Protein AF-A0A150H7R6-F1 (afdb_monomer)

Structure (mmCIF, N/CA/C/O backbone):
data_AF-A0A150H7R6-F1
#
_entry.id   AF-A0A150H7R6-F1
#
loop_
_atom_site.group_PDB
_atom_site.id
_atom_site.type_symbol
_atom_site.label_atom_id
_atom_site.label_alt_id
_atom_site.label_comp_id
_atom_site.label_asym_id
_atom_site.label_entity_id
_atom_site.label_seq_id
_atom_site.pdbx_PDB_ins_code
_atom_site.Cartn_x
_atom_site.Cartn_y
_atom_site.Cartn_z
_atom_site.occupancy
_atom_site.B_iso_or_equiv
_atom_site.auth_seq_id
_atom_site.auth_comp_id
_atom_site.auth_asym_id
_atom_site.auth_atom_id
_atom_site.pdbx_PDB_model_num
ATOM 1 N N . MET A 1 1 ? -30.590 -9.336 -76.657 1.00 39.34 1 MET A N 1
ATOM 2 C CA . MET A 1 1 ? -29.448 -8.820 -77.437 1.00 39.34 1 MET A CA 1
ATOM 3 C C . MET A 1 1 ? -28.760 -7.749 -76.594 1.00 39.34 1 MET A C 1
ATOM 5 O O . MET A 1 1 ? -29.436 -6.807 -76.227 1.00 39.34 1 MET A O 1
ATOM 9 N N . PHE A 1 2 ? -27.489 -7.994 -76.246 1.00 34.28 2 PHE A N 1
ATOM 10 C CA . PHE A 1 2 ? -26.435 -7.111 -75.699 1.00 34.28 2 PHE A CA 1
ATOM 11 C C . PHE A 1 2 ? -26.647 -6.223 -74.441 1.00 34.28 2 PHE A C 1
ATOM 13 O O . PHE A 1 2 ? -27.587 -5.448 -74.331 1.00 34.28 2 PHE A O 1
ATOM 20 N N . SER A 1 3 ? -25.663 -6.366 -73.533 1.00 39.09 3 SER A N 1
ATOM 21 C CA . SER A 1 3 ? -25.239 -5.571 -72.355 1.00 39.09 3 SER A CA 1
ATOM 22 C C . SER A 1 3 ? -25.139 -4.046 -72.612 1.00 39.09 3 SER A C 1
ATOM 24 O O . SER A 1 3 ? -25.237 -3.625 -73.755 1.00 39.09 3 SER A O 1
ATOM 26 N N . PHE A 1 4 ? -24.933 -3.113 -71.667 1.00 45.16 4 PHE A N 1
ATOM 27 C CA . PHE A 1 4 ? -24.029 -2.963 -70.501 1.00 45.16 4 PHE A CA 1
ATOM 28 C C . P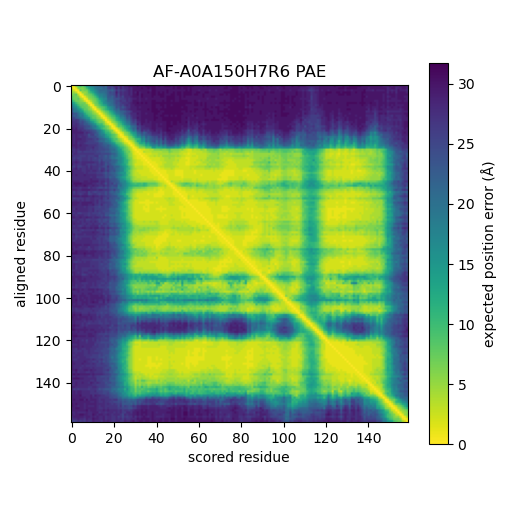HE A 1 4 ? -24.587 -1.790 -69.632 1.00 45.16 4 PHE A C 1
ATOM 30 O O . PHE A 1 4 ? -25.358 -0.994 -70.148 1.00 45.16 4 PHE A O 1
ATOM 37 N N . PHE A 1 5 ? -24.345 -1.561 -68.335 1.00 49.38 5 PHE A N 1
ATOM 38 C CA . PHE A 1 5 ? -23.101 -1.427 -67.567 1.00 49.38 5 PHE A CA 1
ATOM 39 C C . PHE A 1 5 ? -23.473 -1.492 -66.065 1.00 49.38 5 PHE A C 1
ATOM 41 O O . PHE A 1 5 ? -24.211 -0.636 -65.579 1.00 49.38 5 PHE A O 1
ATOM 48 N N . LYS A 1 6 ? -22.934 -2.447 -65.295 1.00 44.00 6 LYS A N 1
ATOM 49 C CA . LYS A 1 6 ? -22.842 -2.326 -63.828 1.00 44.00 6 LYS A CA 1
ATOM 50 C C . LYS A 1 6 ? -21.371 -2.174 -63.455 1.00 44.00 6 LYS A C 1
ATOM 52 O O . LYS A 1 6 ? -20.554 -3.055 -63.709 1.00 44.00 6 LYS A O 1
ATOM 57 N N . LYS A 1 7 ? -21.059 -1.007 -62.896 1.00 42.16 7 LYS A N 1
ATOM 58 C CA . LYS A 1 7 ? -19.771 -0.605 -62.330 1.00 42.16 7 LYS A CA 1
ATOM 59 C C . LYS A 1 7 ? -19.377 -1.596 -61.226 1.00 42.16 7 LYS A C 1
ATOM 61 O O . LYS A 1 7 ? -20.106 -1.741 -60.250 1.00 42.16 7 LYS A O 1
ATOM 66 N N . LYS A 1 8 ? -18.250 -2.293 -61.404 1.00 43.12 8 LYS A N 1
ATOM 67 C CA . LYS A 1 8 ? -17.637 -3.141 -60.375 1.00 43.12 8 LYS A CA 1
ATOM 68 C C . LYS A 1 8 ? -17.022 -2.240 -59.302 1.00 43.12 8 LYS A C 1
ATOM 70 O O . LYS A 1 8 ? -16.085 -1.507 -59.603 1.00 43.12 8 LYS A O 1
ATOM 75 N N . HIS A 1 9 ? -17.540 -2.292 -58.078 1.00 39.56 9 HIS A N 1
ATOM 76 C CA . HIS A 1 9 ? -16.735 -1.974 -56.903 1.00 39.56 9 HIS A CA 1
ATOM 77 C C . HIS A 1 9 ? -16.022 -3.263 -56.511 1.00 39.56 9 HIS A C 1
ATOM 79 O O . HIS A 1 9 ? -16.667 -4.265 -56.216 1.00 39.56 9 HIS A O 1
ATOM 85 N N . SER A 1 10 ? -14.697 -3.243 -56.612 1.00 38.84 10 SER A N 1
ATOM 86 C CA . SER A 1 10 ? -13.838 -4.285 -56.074 1.00 38.84 10 SER A CA 1
ATOM 87 C C . SER A 1 10 ? -14.024 -4.326 -54.562 1.00 38.84 10 SER A C 1
ATOM 89 O O . SER A 1 10 ? -13.702 -3.369 -53.863 1.00 38.84 10 SER A O 1
ATOM 91 N N . GLU A 1 11 ? -14.581 -5.429 -54.091 1.00 50.72 11 GLU A N 1
ATOM 92 C CA . GLU A 1 11 ? -14.531 -5.866 -52.706 1.00 50.72 11 GLU A CA 1
ATOM 93 C C . GLU A 1 11 ? -13.074 -6.266 -52.420 1.00 50.72 11 GLU A C 1
ATOM 95 O O . GLU A 1 11 ? -12.549 -7.146 -53.112 1.00 50.72 11 GLU A O 1
ATOM 100 N N . PRO A 1 12 ? -12.353 -5.617 -51.491 1.00 38.34 12 PRO A N 1
ATOM 101 C CA . PRO A 1 12 ? -11.154 -6.230 -50.964 1.00 38.34 12 PRO A CA 1
ATOM 102 C C . PRO A 1 12 ? -11.619 -7.385 -50.082 1.00 38.34 12 PRO A C 1
ATOM 104 O O . PRO A 1 12 ? -12.327 -7.180 -49.096 1.00 38.34 12 PRO A O 1
ATOM 107 N N . ALA A 1 13 ? -11.251 -8.599 -50.491 1.00 39.16 13 ALA A N 1
ATOM 108 C CA . ALA A 1 13 ? -11.390 -9.801 -49.693 1.00 39.16 13 ALA A CA 1
ATOM 109 C C . ALA A 1 13 ? -10.946 -9.493 -48.260 1.00 39.16 13 ALA A C 1
ATOM 111 O O . ALA A 1 13 ? -9.806 -9.075 -48.041 1.00 39.16 13 ALA A O 1
ATOM 112 N N . ALA A 1 14 ? -11.861 -9.662 -47.305 1.00 38.16 14 ALA A N 1
ATOM 113 C CA . ALA A 1 14 ? -11.515 -9.675 -45.900 1.00 38.16 14 ALA A CA 1
ATOM 114 C C . ALA A 1 14 ? -10.506 -10.810 -45.715 1.00 38.16 14 ALA A C 1
ATOM 116 O O . ALA A 1 14 ? -10.861 -11.990 -45.742 1.00 38.16 14 ALA A O 1
ATOM 117 N N . ALA A 1 15 ? -9.230 -10.441 -45.614 1.00 44.19 15 ALA A N 1
ATOM 118 C CA . ALA A 1 15 ? -8.216 -11.332 -45.096 1.00 44.19 15 ALA A CA 1
ATOM 119 C C . ALA A 1 15 ? -8.739 -11.854 -43.749 1.00 44.19 15 ALA A C 1
ATOM 121 O O . ALA A 1 15 ? -9.295 -11.055 -42.984 1.00 44.19 15 ALA A O 1
ATOM 122 N N . PRO A 1 16 ? -8.620 -13.161 -43.458 1.00 41.06 16 PRO A N 1
ATOM 123 C CA . PRO A 1 16 ? -8.896 -13.638 -42.115 1.00 41.06 16 PRO A CA 1
ATOM 124 C C . PRO A 1 16 ? -8.057 -12.777 -41.174 1.00 41.06 16 PRO A C 1
ATOM 126 O O . PRO A 1 16 ? -6.853 -12.628 -41.396 1.00 41.06 16 PRO A O 1
ATOM 129 N N . LEU A 1 17 ? -8.722 -12.135 -40.208 1.00 41.31 17 LEU A N 1
ATOM 130 C CA . LEU A 1 17 ? -8.078 -11.496 -39.069 1.00 41.31 17 LEU A CA 1
ATOM 131 C C . LEU A 1 17 ? -7.191 -12.575 -38.463 1.00 41.31 17 LEU A C 1
ATOM 133 O O . LEU A 1 17 ? -7.684 -13.473 -37.787 1.00 41.31 17 LEU A O 1
ATOM 137 N N . GLY A 1 18 ? -5.913 -12.548 -38.837 1.00 33.62 18 GLY A N 1
ATOM 138 C CA . GLY A 1 18 ? -4.911 -13.393 -38.234 1.00 33.62 18 GLY A CA 1
ATOM 139 C C . GLY A 1 18 ? -4.977 -13.101 -36.753 1.00 33.62 18 GLY A C 1
ATOM 140 O O . GLY A 1 18 ? -4.873 -11.934 -36.368 1.00 33.62 18 GLY A O 1
ATOM 141 N N . ASP A 1 19 ? -5.231 -14.153 -35.977 1.00 41.66 19 ASP A N 1
ATOM 142 C CA . ASP A 1 19 ? -4.827 -14.270 -34.586 1.00 41.66 19 ASP A CA 1
ATOM 143 C C . ASP A 1 19 ? -3.631 -13.352 -34.353 1.00 41.66 19 ASP A C 1
ATOM 145 O O . ASP A 1 19 ? -2.552 -13.600 -34.895 1.00 41.66 19 ASP A O 1
ATOM 149 N N . SER A 1 20 ? -3.849 -12.247 -33.634 1.00 38.34 20 SER A N 1
ATOM 150 C CA . SER A 1 20 ? -2.749 -11.457 -33.100 1.00 38.34 20 SER A CA 1
ATOM 151 C C . SER A 1 20 ? -1.911 -12.428 -32.274 1.00 38.34 20 SER A C 1
ATOM 153 O O . SER A 1 20 ? -2.399 -12.896 -31.244 1.00 38.34 20 SER A O 1
ATOM 155 N N . PRO A 1 21 ? -0.692 -12.779 -32.713 1.00 44.34 21 PRO A N 1
ATOM 156 C CA . PRO A 1 21 ? 0.161 -13.596 -31.888 1.00 44.34 21 PRO A CA 1
ATOM 157 C C . PRO A 1 21 ? 0.656 -12.705 -30.750 1.00 44.34 21 PRO A C 1
ATOM 159 O O . PRO A 1 21 ? 0.981 -11.535 -30.961 1.00 44.34 21 PRO A O 1
ATOM 162 N N . ASP A 1 22 ? 0.731 -13.280 -29.557 1.00 42.84 22 ASP A N 1
ATOM 163 C CA . ASP A 1 22 ? 1.534 -12.745 -28.464 1.00 42.84 22 ASP A CA 1
ATOM 164 C C . ASP A 1 22 ? 1.042 -11.440 -27.815 1.00 42.84 22 ASP A C 1
ATOM 166 O O . ASP A 1 22 ? 1.751 -10.440 -27.730 1.00 42.84 22 ASP A O 1
ATOM 170 N N . ALA A 1 23 ? -0.119 -11.500 -27.163 1.00 42.03 23 ALA A N 1
ATOM 171 C CA . ALA A 1 23 ? -0.120 -11.035 -25.777 1.00 42.03 23 ALA A CA 1
ATOM 172 C C . ALA A 1 23 ? 0.432 -12.194 -24.937 1.00 42.03 23 ALA A C 1
ATOM 174 O O . ALA A 1 23 ? -0.330 -12.970 -24.364 1.00 42.03 23 ALA A O 1
ATOM 175 N N . SER A 1 24 ? 1.759 -12.377 -24.941 1.00 33.47 24 SER A N 1
ATOM 176 C CA . SER A 1 24 ? 2.407 -13.185 -23.908 1.00 33.47 24 SER A CA 1
ATOM 177 C C . SER A 1 24 ? 1.864 -12.671 -22.570 1.00 33.47 24 SER A C 1
ATOM 179 O O . SER A 1 24 ? 2.005 -11.467 -22.325 1.00 33.47 24 SER A O 1
ATOM 181 N N . PRO A 1 25 ? 1.186 -13.496 -21.744 1.00 41.06 25 PRO A N 1
ATOM 182 C CA . PRO A 1 25 ? 0.752 -13.046 -20.432 1.00 41.06 25 PRO A CA 1
ATOM 183 C C . PRO A 1 25 ? 2.001 -12.520 -19.735 1.00 41.06 25 PRO A C 1
ATOM 185 O O . PRO A 1 25 ? 2.985 -13.251 -19.594 1.00 41.06 25 PRO A O 1
ATOM 188 N N . VAL A 1 26 ? 2.001 -11.226 -19.402 1.00 43.44 26 VAL A N 1
ATOM 189 C CA . VAL A 1 26 ? 3.066 -10.636 -18.590 1.00 43.44 26 VAL A CA 1
ATOM 190 C C . VAL A 1 26 ? 3.178 -11.558 -17.380 1.00 43.44 26 VAL A C 1
ATOM 192 O O . VAL A 1 26 ? 2.137 -11.826 -16.774 1.00 43.44 26 VAL A O 1
ATOM 195 N N . PRO A 1 27 ? 4.359 -12.133 -17.084 1.00 40.12 27 PRO A N 1
ATOM 196 C CA . PRO A 1 27 ? 4.475 -13.058 -15.974 1.00 40.12 27 PRO A CA 1
ATOM 197 C C . PRO A 1 27 ? 3.915 -12.343 -14.754 1.00 40.12 27 PRO A C 1
ATOM 199 O O . PRO A 1 27 ? 4.392 -11.259 -14.405 1.00 40.12 27 PRO A O 1
ATOM 202 N N . ALA A 1 28 ? 2.859 -12.916 -14.169 1.00 50.06 28 ALA A N 1
ATOM 203 C CA . ALA A 1 28 ? 2.417 -12.514 -12.852 1.00 50.06 28 ALA A CA 1
ATOM 204 C C . ALA A 1 28 ? 3.682 -12.553 -12.002 1.00 50.06 28 ALA A C 1
ATOM 206 O O . ALA A 1 28 ? 4.362 -13.580 -11.945 1.00 50.06 28 ALA A O 1
ATOM 207 N N . VAL A 1 29 ? 4.093 -11.402 -11.480 1.00 56.28 29 VAL A N 1
ATOM 208 C CA . VAL A 1 29 ? 5.219 -11.369 -10.560 1.00 56.28 29 VAL A CA 1
ATOM 209 C C . VAL A 1 29 ? 4.775 -12.258 -9.407 1.00 56.28 29 VAL A C 1
ATOM 211 O O . VAL A 1 29 ? 3.852 -11.882 -8.691 1.00 56.28 29 VAL A O 1
ATOM 214 N N . ASP A 1 30 ? 5.355 -13.457 -9.288 1.00 65.75 30 ASP A N 1
ATOM 215 C CA . ASP A 1 30 ? 5.066 -14.389 -8.198 1.00 65.75 30 ASP A CA 1
ATOM 216 C C . ASP A 1 30 ? 5.554 -13.739 -6.898 1.00 65.75 30 ASP A C 1
ATOM 218 O O . ASP A 1 30 ? 6.686 -13.928 -6.446 1.00 65.75 30 ASP A O 1
ATOM 222 N N . PHE A 1 31 ? 4.718 -12.875 -6.330 1.00 81.25 31 PHE A N 1
ATOM 223 C CA . PHE A 1 31 ? 4.989 -12.199 -5.081 1.00 81.25 31 PHE A CA 1
ATOM 224 C C . PHE A 1 31 ? 4.548 -13.106 -3.939 1.00 81.25 31 PHE A C 1
ATOM 226 O O . PHE A 1 31 ? 3.375 -13.451 -3.797 1.00 81.25 31 PHE A O 1
ATOM 233 N N . ASN A 1 32 ? 5.500 -13.503 -3.099 1.00 87.12 32 ASN A N 1
ATOM 234 C CA . ASN A 1 32 ? 5.206 -14.346 -1.952 1.00 87.12 32 ASN A CA 1
ATOM 235 C C . ASN A 1 32 ? 4.713 -13.503 -0.765 1.00 87.12 32 ASN A C 1
ATOM 237 O O . ASN A 1 32 ? 5.514 -13.054 0.054 1.00 87.12 32 ASN A O 1
ATOM 241 N N . PHE A 1 33 ? 3.395 -13.346 -0.627 1.00 86.88 33 PHE A N 1
ATOM 242 C CA . PHE A 1 33 ? 2.788 -12.652 0.519 1.00 86.88 33 PHE A CA 1
ATOM 243 C C . PHE A 1 33 ? 3.062 -13.329 1.871 1.00 86.88 33 PHE A C 1
ATOM 245 O O . PHE A 1 33 ? 3.026 -12.671 2.906 1.00 86.88 33 PHE A O 1
ATOM 252 N N . ALA A 1 34 ? 3.390 -14.624 1.884 1.00 88.44 34 ALA A N 1
ATOM 253 C CA . ALA A 1 34 ? 3.735 -15.328 3.117 1.00 88.44 34 ALA A CA 1
ATOM 254 C C . ALA A 1 34 ? 5.167 -15.033 3.603 1.00 88.44 34 ALA A C 1
ATOM 256 O O . ALA A 1 34 ? 5.560 -15.512 4.668 1.00 88.44 34 ALA A O 1
ATOM 257 N N . ALA A 1 35 ? 5.969 -14.281 2.840 1.00 90.31 35 ALA A N 1
ATOM 258 C CA . ALA A 1 35 ? 7.302 -13.882 3.269 1.00 90.31 35 ALA A CA 1
ATOM 259 C C . ALA A 1 35 ? 7.259 -12.819 4.384 1.00 90.31 35 ALA A C 1
ATOM 261 O O . ALA A 1 35 ? 6.317 -12.030 4.512 1.00 90.31 35 ALA A O 1
ATOM 262 N N . GLN A 1 36 ? 8.320 -12.808 5.192 1.00 93.00 36 GLN A N 1
ATOM 263 C CA . GLN A 1 36 ? 8.534 -11.802 6.225 1.00 93.00 36 GLN A CA 1
ATOM 264 C C . GLN A 1 36 ? 8.853 -10.447 5.581 1.00 93.00 36 GLN A C 1
ATOM 266 O O . GLN A 1 36 ? 9.626 -10.384 4.621 1.00 93.00 36 GLN A O 1
ATOM 271 N N . ALA A 1 37 ? 8.258 -9.379 6.112 1.00 91.75 37 ALA A N 1
ATOM 272 C CA . ALA A 1 37 ? 8.580 -8.023 5.692 1.00 91.75 37 ALA A CA 1
ATOM 273 C C . ALA A 1 37 ? 9.915 -7.582 6.327 1.00 91.75 37 ALA A C 1
ATOM 275 O O . ALA A 1 37 ? 10.221 -8.005 7.444 1.00 91.75 37 ALA A O 1
ATOM 276 N N . PRO A 1 38 ? 10.725 -6.760 5.639 1.00 91.38 38 PRO A N 1
ATOM 277 C CA . PRO A 1 38 ? 11.893 -6.135 6.247 1.00 91.38 38 PRO A CA 1
ATOM 278 C C . PRO A 1 38 ? 11.494 -5.265 7.448 1.00 91.38 38 PRO A C 1
ATOM 280 O O . PRO A 1 38 ? 10.431 -4.646 7.455 1.00 91.38 38 PRO A O 1
ATOM 283 N N . ASP A 1 39 ? 12.378 -5.190 8.443 1.00 92.56 39 ASP A N 1
ATOM 284 C CA . ASP A 1 39 ? 12.176 -4.351 9.625 1.00 92.56 39 ASP A CA 1
ATOM 285 C C . ASP A 1 39 ? 12.167 -2.849 9.277 1.00 92.56 39 ASP A 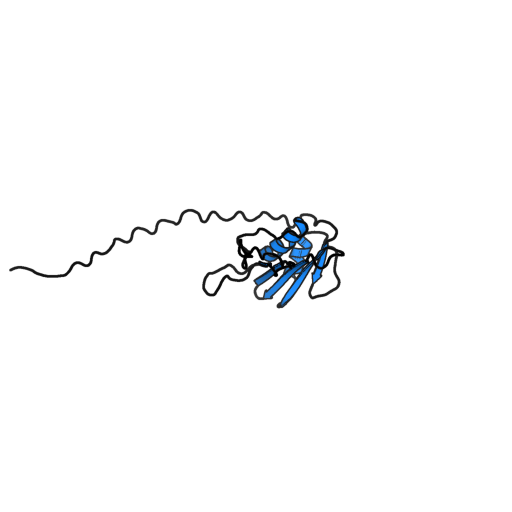C 1
ATOM 287 O O . ASP A 1 39 ? 12.711 -2.404 8.259 1.00 92.56 39 ASP A O 1
ATOM 291 N N . GLY A 1 40 ? 11.591 -2.045 10.175 1.00 92.94 40 GLY A N 1
ATOM 292 C CA . GLY A 1 40 ? 11.570 -0.583 10.054 1.00 92.94 40 GLY A CA 1
ATOM 293 C C . GLY A 1 40 ? 10.505 -0.051 9.097 1.00 92.94 40 GLY A C 1
ATOM 294 O O . GLY A 1 40 ? 10.678 1.035 8.546 1.00 92.94 40 GLY A O 1
ATOM 295 N N . TRP A 1 41 ? 9.436 -0.819 8.888 1.00 95.38 41 TRP A N 1
ATOM 296 C CA . TRP A 1 41 ? 8.259 -0.424 8.125 1.00 95.38 41 TRP A CA 1
ATOM 297 C C . TRP A 1 41 ? 7.009 -0.446 9.002 1.00 95.38 41 TRP A C 1
ATOM 299 O O . TRP A 1 41 ? 6.822 -1.342 9.831 1.00 95.38 41 TRP A O 1
ATOM 309 N N . GLU A 1 42 ? 6.146 0.540 8.792 1.00 96.00 42 GLU A N 1
ATOM 310 C CA . GLU A 1 42 ? 4.921 0.759 9.554 1.00 96.00 42 GLU A CA 1
ATOM 311 C C . GLU A 1 42 ? 3.711 0.819 8.628 1.00 96.00 42 GLU A C 1
ATOM 313 O O . GLU A 1 42 ? 3.795 1.346 7.521 1.00 96.00 42 GLU A O 1
ATOM 318 N N . LEU A 1 43 ? 2.584 0.299 9.106 1.00 95.12 43 LEU A N 1
ATOM 319 C CA . LEU A 1 43 ? 1.275 0.357 8.473 1.00 95.12 43 LEU A CA 1
ATOM 320 C C . LEU A 1 43 ? 0.368 1.301 9.269 1.00 95.12 43 LEU A C 1
ATOM 322 O O . LEU A 1 43 ? 0.183 1.110 10.474 1.00 95.12 43 LEU A O 1
ATOM 326 N N . LEU A 1 44 ? -0.221 2.276 8.581 1.00 94.06 44 LEU A N 1
ATOM 327 C CA . LEU A 1 44 ? -1.325 3.107 9.057 1.00 94.06 44 LEU A CA 1
ATOM 328 C C . LEU A 1 44 ? -2.599 2.742 8.296 1.00 94.06 44 LEU A C 1
ATOM 330 O O . LEU A 1 44 ? -2.561 2.529 7.086 1.00 94.06 44 LEU A O 1
ATOM 334 N N . ILE A 1 45 ? -3.728 2.741 8.996 1.00 93.31 45 ILE A N 1
ATOM 335 C CA . ILE A 1 45 ? -5.068 2.599 8.418 1.00 93.31 45 ILE A CA 1
ATOM 336 C C . ILE A 1 45 ? -5.842 3.855 8.803 1.00 93.31 45 ILE A C 1
ATOM 338 O O . ILE A 1 45 ? -5.844 4.207 9.974 1.00 93.31 45 ILE A O 1
ATOM 342 N N . ASP A 1 46 ? -6.417 4.575 7.842 1.00 88.75 46 ASP A N 1
ATOM 343 C CA . ASP A 1 46 ? -7.256 5.765 8.077 1.00 88.75 46 ASP A CA 1
ATOM 344 C C . ASP A 1 46 ? -6.671 6.827 9.036 1.00 88.75 46 ASP A C 1
ATOM 346 O O . ASP A 1 46 ? -7.388 7.537 9.743 1.00 88.75 46 ASP A O 1
ATOM 350 N N . GLY A 1 47 ? -5.342 6.963 9.066 1.00 77.81 47 GLY A N 1
ATOM 351 C CA . GLY A 1 47 ? -4.654 7.899 9.963 1.00 77.81 47 GLY A CA 1
ATOM 352 C C . GLY A 1 47 ? -4.609 7.466 11.436 1.00 77.81 47 GLY A C 1
ATOM 353 O O . GLY A 1 47 ? -4.279 8.283 12.298 1.00 77.81 47 GLY A O 1
ATOM 354 N N . GLU A 1 48 ? -4.922 6.205 11.738 1.00 88.69 48 GLU A N 1
ATOM 355 C CA . GLU A 1 48 ? -4.684 5.587 13.042 1.00 88.69 48 GLU A CA 1
ATOM 356 C C . GLU A 1 48 ? -3.183 5.477 13.368 1.00 88.69 48 GLU A C 1
ATOM 358 O O . GLU A 1 48 ? -2.305 5.775 12.555 1.00 88.69 48 GLU A O 1
ATOM 363 N N . ASN A 1 49 ? -2.874 5.047 14.596 1.00 88.19 49 ASN A N 1
ATOM 364 C CA . ASN A 1 49 ? -1.492 4.904 15.042 1.00 88.19 49 ASN A CA 1
ATOM 365 C C . ASN A 1 49 ? -0.721 3.887 14.173 1.00 88.19 49 ASN A C 1
ATOM 367 O O . ASN A 1 49 ? -1.227 2.781 13.965 1.00 88.19 49 ASN A O 1
ATOM 371 N N . PRO A 1 50 ? 0.518 4.207 13.746 1.00 91.56 50 PRO A N 1
ATOM 372 C CA . PRO A 1 50 ? 1.358 3.280 13.001 1.00 91.56 50 PRO A CA 1
ATOM 373 C C . PRO A 1 50 ? 1.576 1.974 13.761 1.00 91.56 50 PRO A C 1
ATOM 375 O O . PRO A 1 50 ? 1.882 1.968 14.957 1.00 91.56 50 PRO A O 1
ATOM 378 N N . THR A 1 51 ? 1.483 0.862 13.039 1.00 94.75 51 THR A N 1
ATOM 379 C CA . THR A 1 51 ? 1.788 -0.478 13.547 1.00 94.75 51 THR A CA 1
ATOM 380 C C . THR A 1 51 ? 2.956 -1.076 12.776 1.00 94.75 51 THR A C 1
ATOM 382 O O . THR A 1 51 ? 3.021 -0.956 11.558 1.00 94.75 51 THR A O 1
ATOM 385 N N . ALA A 1 52 ? 3.896 -1.723 13.467 1.00 95.19 52 ALA A N 1
ATOM 386 C CA . ALA A 1 52 ? 5.018 -2.381 12.799 1.00 95.19 52 ALA A CA 1
ATOM 387 C C . ALA A 1 52 ? 4.523 -3.514 11.881 1.00 95.19 52 ALA A C 1
ATOM 389 O O . ALA A 1 52 ? 3.639 -4.292 12.260 1.00 95.19 52 ALA A O 1
ATOM 390 N N . ILE A 1 53 ? 5.109 -3.615 10.688 1.00 95.00 53 ILE A N 1
ATOM 391 C CA . ILE A 1 53 ? 4.769 -4.650 9.708 1.00 95.00 53 ILE A CA 1
ATOM 392 C C . ILE A 1 53 ? 5.653 -5.875 9.944 1.00 95.00 53 ILE A C 1
ATOM 394 O O . ILE A 1 53 ? 6.865 -5.816 9.767 1.00 95.00 53 ILE A O 1
ATOM 398 N N . GLY A 1 54 ? 5.044 -7.000 10.323 1.00 90.88 54 GLY A N 1
ATOM 399 C CA . GLY A 1 54 ? 5.755 -8.269 10.513 1.00 90.88 54 GLY A CA 1
ATOM 400 C C . GLY A 1 54 ? 5.780 -9.163 9.269 1.00 90.88 54 GLY A C 1
ATOM 401 O O . GLY A 1 54 ? 6.672 -9.997 9.123 1.00 90.88 54 GLY A O 1
ATOM 402 N N . SER A 1 55 ? 4.812 -9.022 8.360 1.00 94.56 55 SER A N 1
ATOM 403 C CA . SER A 1 55 ? 4.699 -9.842 7.146 1.00 94.56 55 SER A CA 1
ATOM 404 C C . SER A 1 55 ? 3.987 -9.099 6.019 1.00 94.56 55 SER A C 1
ATOM 406 O O . SER A 1 55 ? 3.215 -8.171 6.260 1.00 94.56 55 SER A O 1
ATOM 408 N N . PHE A 1 56 ? 4.199 -9.530 4.773 1.00 93.81 56 PHE A N 1
ATOM 409 C CA . PHE A 1 56 ? 3.456 -8.969 3.639 1.00 93.81 56 PHE A CA 1
ATOM 410 C C . PHE A 1 56 ? 1.964 -9.343 3.671 1.00 93.81 56 PHE A C 1
ATOM 412 O O . PHE A 1 56 ? 1.117 -8.552 3.260 1.00 93.81 56 PHE A O 1
ATOM 419 N N . ASP A 1 57 ? 1.618 -10.505 4.230 1.00 93.56 57 ASP A N 1
ATOM 420 C CA . ASP A 1 57 ? 0.226 -10.921 4.434 1.00 93.56 57 ASP A CA 1
ATOM 421 C C . ASP A 1 57 ? -0.542 -9.989 5.389 1.00 93.56 57 ASP A C 1
ATOM 423 O O . ASP A 1 57 ? -1.740 -9.784 5.206 1.00 93.56 57 ASP A O 1
ATOM 427 N N . GLN A 1 58 ? 0.138 -9.350 6.351 1.00 94.44 58 GLN A N 1
ATOM 428 C CA . GLN A 1 58 ? -0.470 -8.330 7.213 1.00 94.44 58 GLN A CA 1
ATOM 429 C C . GLN A 1 58 ? -0.960 -7.125 6.397 1.00 94.44 58 GLN A C 1
ATOM 431 O O . GLN A 1 58 ? -2.065 -6.641 6.629 1.00 94.44 58 GLN A O 1
ATOM 436 N N . VAL A 1 59 ? -0.175 -6.676 5.411 1.00 93.62 59 VAL A N 1
ATOM 437 C CA . VAL A 1 59 ? -0.550 -5.568 4.513 1.00 93.62 59 VAL A CA 1
ATOM 438 C C . VAL A 1 59 ? -1.753 -5.966 3.665 1.00 93.62 59 VAL A C 1
ATOM 440 O O . VAL A 1 59 ? -2.751 -5.251 3.618 1.00 93.62 59 VAL A O 1
ATOM 443 N N . ARG A 1 60 ? -1.699 -7.148 3.044 1.00 94.12 60 ARG A N 1
ATOM 444 C CA . ARG A 1 60 ? -2.798 -7.673 2.226 1.00 94.12 60 ARG A CA 1
ATOM 445 C C . ARG A 1 60 ? -4.091 -7.841 3.031 1.00 94.12 60 ARG A C 1
ATOM 447 O O . ARG A 1 60 ? -5.163 -7.466 2.562 1.00 94.12 60 ARG A O 1
ATOM 454 N N . SER A 1 61 ? -3.991 -8.378 4.244 1.00 93.25 61 SER A N 1
ATOM 455 C CA . SER A 1 61 ? -5.131 -8.572 5.144 1.00 93.25 61 SER A CA 1
ATOM 456 C C . SER A 1 61 ? -5.739 -7.246 5.594 1.00 93.25 61 SER A C 1
ATOM 458 O O . SER A 1 61 ? -6.961 -7.135 5.661 1.00 93.25 61 SER A O 1
ATOM 460 N N . ALA A 1 62 ? -4.911 -6.229 5.851 1.00 93.00 62 ALA A N 1
ATOM 461 C CA . ALA A 1 62 ? -5.390 -4.888 6.172 1.00 93.00 62 ALA A CA 1
ATOM 462 C C . ALA A 1 62 ? -6.188 -4.280 5.012 1.00 93.00 62 ALA A C 1
ATOM 464 O O . ALA A 1 62 ? -7.296 -3.799 5.227 1.00 93.00 62 ALA A O 1
ATOM 465 N N . LEU A 1 63 ? -5.687 -4.389 3.775 1.00 91.81 63 LEU A N 1
ATOM 466 C CA . LEU A 1 63 ? -6.405 -3.920 2.584 1.00 91.81 63 LEU A CA 1
ATOM 467 C C . LEU A 1 63 ? -7.756 -4.621 2.393 1.00 91.81 63 LEU A C 1
ATOM 469 O O . LEU A 1 63 ? -8.726 -3.986 1.982 1.00 91.81 63 LEU A O 1
ATOM 473 N N . ALA A 1 64 ? -7.833 -5.918 2.704 1.00 91.00 64 ALA A N 1
ATOM 474 C CA . ALA A 1 64 ? -9.070 -6.693 2.611 1.00 91.00 64 ALA A CA 1
ATOM 475 C C . ALA A 1 64 ? -10.116 -6.285 3.663 1.00 91.00 64 ALA A C 1
ATOM 477 O O . ALA A 1 64 ? -11.300 -6.567 3.480 1.00 91.00 64 ALA A O 1
ATOM 478 N N . GLY A 1 65 ? -9.678 -5.653 4.755 1.00 89.75 65 GLY A N 1
ATOM 479 C CA . GLY A 1 65 ? -10.528 -5.152 5.832 1.00 89.75 65 GLY A CA 1
ATOM 480 C C . GLY A 1 65 ? -10.948 -3.688 5.691 1.00 89.75 65 GLY A C 1
ATOM 481 O O . GLY A 1 65 ? -11.679 -3.213 6.554 1.00 89.75 65 GLY A O 1
ATOM 482 N N . LEU A 1 66 ? -10.499 -2.976 4.649 1.00 89.94 66 LEU A N 1
ATOM 483 C CA . LEU A 1 66 ? -10.837 -1.566 4.445 1.00 89.94 66 LEU A CA 1
ATOM 484 C C . LEU A 1 66 ? -12.32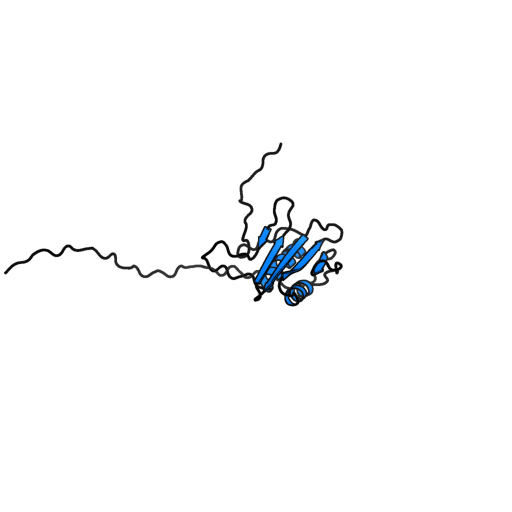8 -1.373 4.137 1.00 89.94 66 LEU A C 1
ATOM 486 O O . LEU A 1 66 ? -12.924 -2.110 3.347 1.00 89.94 66 LEU A O 1
ATOM 490 N N . GLU A 1 67 ? -12.914 -0.331 4.724 1.00 89.50 67 GLU A N 1
ATOM 491 C CA . GLU A 1 67 ? -14.245 0.153 4.359 1.00 89.50 67 GLU A CA 1
ATOM 492 C C . GLU A 1 67 ? -14.186 1.048 3.112 1.00 89.50 67 GLU A C 1
ATOM 494 O O . GLU A 1 67 ? -13.129 1.526 2.706 1.00 89.50 67 GLU A O 1
ATOM 499 N N . GLU A 1 68 ? -15.323 1.257 2.451 1.00 86.94 68 GLU A N 1
ATOM 500 C CA . GLU A 1 68 ? -15.379 2.106 1.257 1.00 86.94 68 GLU A CA 1
ATOM 501 C C . GLU A 1 68 ? -14.832 3.516 1.554 1.00 86.94 68 GLU A C 1
ATOM 503 O O . GLU A 1 68 ? -15.234 4.143 2.532 1.00 86.94 68 GLU A O 1
ATOM 508 N N . TRP A 1 69 ? -13.940 4.014 0.693 1.00 84.94 69 TRP A N 1
ATOM 509 C CA . TRP A 1 69 ? -13.191 5.273 0.832 1.00 84.94 69 TRP A CA 1
ATOM 510 C C . TRP A 1 69 ? -12.123 5.304 1.932 1.00 84.94 69 TRP A C 1
ATOM 512 O O . TRP A 1 69 ? -11.481 6.342 2.105 1.00 84.94 69 TRP A O 1
ATOM 522 N N . ALA A 1 70 ? -11.885 4.186 2.618 1.00 89.31 70 ALA A N 1
ATOM 523 C CA . ALA A 1 70 ? -10.776 4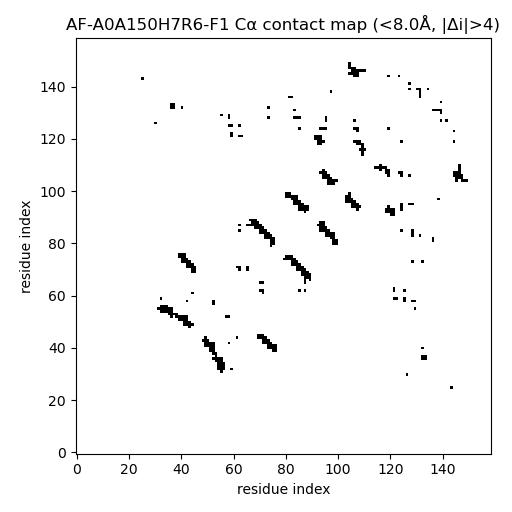.036 3.550 1.00 89.31 70 ALA A CA 1
ATOM 524 C C . ALA A 1 70 ? -9.442 3.839 2.819 1.00 89.31 70 ALA A C 1
ATOM 526 O O . ALA A 1 70 ? -9.391 3.380 1.669 1.00 89.31 70 ALA A O 1
ATOM 527 N N . PHE A 1 71 ? -8.343 4.150 3.500 1.00 90.88 71 PHE A N 1
ATOM 528 C CA . PHE A 1 71 ? -6.999 3.974 2.965 1.00 90.88 71 PHE A CA 1
ATOM 529 C C . PHE A 1 71 ? -6.066 3.269 3.949 1.00 90.88 71 PHE A C 1
ATOM 531 O O . PHE A 1 71 ? -6.184 3.387 5.167 1.00 90.88 71 PHE A O 1
ATOM 538 N N . ALA A 1 72 ? -5.082 2.568 3.394 1.00 92.81 72 ALA A N 1
ATOM 539 C CA . ALA A 1 72 ? -3.942 2.048 4.130 1.00 92.81 72 ALA A CA 1
ATOM 540 C C . ALA A 1 72 ? -2.657 2.658 3.571 1.00 92.81 72 ALA A C 1
ATOM 542 O O . ALA A 1 72 ? -2.476 2.711 2.355 1.00 92.81 72 ALA A O 1
ATOM 543 N N . ALA A 1 73 ? -1.757 3.093 4.443 1.00 92.94 73 ALA A N 1
ATOM 544 C CA . ALA A 1 73 ? -0.457 3.635 4.078 1.00 92.94 73 ALA A CA 1
ATOM 545 C C . ALA A 1 73 ? 0.661 2.811 4.712 1.00 92.94 73 ALA A C 1
ATOM 547 O O . ALA A 1 73 ? 0.580 2.429 5.877 1.00 92.94 73 ALA A O 1
ATOM 548 N N . VAL A 1 74 ? 1.713 2.553 3.944 1.00 93.69 74 VAL A N 1
ATOM 549 C CA . VAL A 1 74 ? 2.968 1.976 4.420 1.00 93.69 74 VAL A CA 1
ATOM 550 C C . VAL A 1 74 ? 4.036 3.060 4.400 1.00 93.69 74 VAL A C 1
ATOM 552 O O . VAL A 1 74 ? 4.151 3.803 3.426 1.00 93.69 74 VAL A O 1
ATOM 555 N N . GLN A 1 75 ? 4.813 3.169 5.471 1.00 93.31 75 GLN A N 1
ATOM 556 C CA . GLN A 1 75 ? 5.848 4.194 5.613 1.00 93.31 75 GLN A CA 1
ATOM 557 C C . GLN A 1 75 ? 7.095 3.634 6.296 1.00 93.31 75 GLN A C 1
ATOM 559 O O . GLN A 1 75 ? 7.014 2.668 7.062 1.00 93.31 75 GLN A O 1
ATOM 564 N N . LYS A 1 76 ? 8.250 4.254 6.049 1.00 93.06 76 LYS A N 1
ATOM 565 C CA . LYS A 1 76 ? 9.488 3.912 6.749 1.00 93.06 76 LYS A CA 1
ATOM 566 C C . LYS A 1 76 ? 9.489 4.498 8.164 1.00 93.06 76 LYS A C 1
ATOM 568 O O . LYS A 1 76 ? 9.254 5.691 8.360 1.00 93.06 76 LYS A O 1
ATOM 573 N N . SER A 1 77 ? 9.803 3.675 9.164 1.00 91.31 77 SER A N 1
ATOM 574 C CA . SER A 1 77 ? 9.951 4.122 10.553 1.00 91.31 77 SER A CA 1
ATOM 575 C C . SER A 1 77 ? 11.007 5.223 10.655 1.00 91.31 77 SER A C 1
ATOM 577 O O . SER A 1 77 ? 12.178 5.010 10.338 1.00 91.31 77 SER A O 1
ATOM 579 N N . GLY A 1 78 ? 10.601 6.398 11.137 1.00 87.31 78 GLY A N 1
ATOM 580 C CA . GLY A 1 78 ? 11.481 7.561 11.287 1.00 87.31 78 GLY A CA 1
ATOM 581 C C . GLY A 1 78 ? 11.700 8.386 10.014 1.00 87.31 78 GLY A C 1
ATOM 582 O O . GLY A 1 78 ? 12.332 9.436 10.109 1.00 87.31 78 GLY A O 1
ATOM 583 N N . ASP A 1 79 ? 11.151 7.968 8.870 1.00 86.25 79 ASP A N 1
ATOM 584 C CA . ASP A 1 79 ? 11.162 8.726 7.615 1.00 86.25 79 ASP A CA 1
ATOM 585 C C . ASP A 1 79 ? 9.801 8.617 6.891 1.00 86.25 79 ASP A C 1
ATOM 587 O O . ASP A 1 79 ? 9.647 7.856 5.934 1.00 86.25 79 ASP A O 1
ATOM 591 N N . PRO A 1 80 ? 8.775 9.365 7.345 1.00 81.19 80 PRO A N 1
ATOM 592 C CA . PRO A 1 80 ? 7.427 9.292 6.776 1.00 81.19 80 PRO A CA 1
ATOM 593 C C . PRO A 1 80 ? 7.339 9.843 5.342 1.00 81.19 80 PRO A C 1
ATOM 595 O O . PRO A 1 80 ? 6.329 9.632 4.668 1.00 81.19 80 PRO A O 1
ATOM 598 N N . ALA A 1 81 ? 8.377 10.543 4.864 1.00 82.75 81 ALA A N 1
ATOM 599 C CA . ALA A 1 81 ? 8.453 10.974 3.472 1.00 82.75 81 ALA A CA 1
ATOM 600 C C . ALA A 1 81 ? 8.597 9.773 2.524 1.00 82.75 81 ALA A 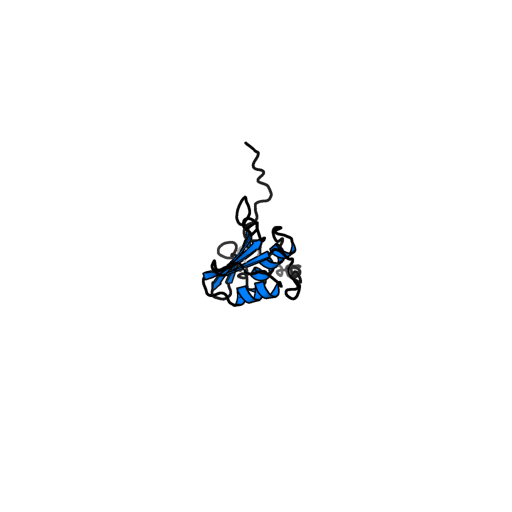C 1
ATOM 602 O O . ALA A 1 81 ? 8.113 9.824 1.396 1.00 82.75 81 ALA A O 1
ATOM 603 N N . LEU A 1 82 ? 9.184 8.669 3.000 1.00 85.88 82 LEU A N 1
ATOM 604 C CA . LEU A 1 82 ? 9.261 7.415 2.264 1.00 85.88 82 LEU A CA 1
ATOM 605 C C . LEU A 1 82 ? 8.005 6.573 2.520 1.00 85.88 82 LEU A C 1
ATOM 607 O O . LEU A 1 82 ? 7.972 5.718 3.412 1.00 85.88 82 LEU A O 1
ATOM 611 N N . SER A 1 83 ? 6.951 6.835 1.744 1.00 89.81 83 SER A N 1
ATOM 612 C CA . SER A 1 83 ? 5.649 6.191 1.924 1.00 89.81 83 SER A CA 1
ATOM 613 C C . SER A 1 83 ? 4.914 5.863 0.623 1.00 89.81 83 SER A C 1
ATOM 615 O O . SER A 1 83 ? 5.118 6.458 -0.437 1.00 89.81 83 SER A O 1
ATOM 617 N N . ALA A 1 84 ? 4.029 4.877 0.726 1.00 90.50 84 ALA A N 1
ATOM 618 C CA . ALA A 1 84 ? 3.086 4.488 -0.310 1.00 90.50 84 ALA A CA 1
ATOM 619 C C . ALA A 1 84 ? 1.719 4.219 0.323 1.00 90.50 84 ALA A C 1
ATOM 621 O O . ALA A 1 84 ? 1.638 3.802 1.475 1.00 90.50 84 ALA A O 1
ATOM 622 N N . GLN A 1 85 ? 0.638 4.434 -0.414 1.00 91.31 85 GLN A N 1
ATOM 623 C CA . GLN A 1 85 ? -0.723 4.258 0.078 1.00 91.31 85 GLN A CA 1
ATOM 624 C C . GLN A 1 85 ? -1.597 3.508 -0.915 1.00 91.31 85 GLN A C 1
ATOM 626 O O . GLN A 1 85 ? -1.346 3.530 -2.114 1.00 91.31 85 GLN A O 1
ATOM 631 N N . ALA A 1 86 ? -2.641 2.862 -0.414 1.00 90.06 86 ALA A N 1
ATOM 632 C CA . ALA A 1 86 ? -3.720 2.310 -1.208 1.00 90.06 86 ALA A CA 1
ATOM 633 C C . ALA A 1 86 ? -5.064 2.802 -0.666 1.00 90.06 86 ALA A C 1
ATOM 635 O O . ALA A 1 86 ? -5.343 2.682 0.524 1.00 90.06 86 ALA A O 1
ATOM 636 N N . LEU A 1 87 ? -5.893 3.336 -1.557 1.00 87.88 87 LEU A N 1
ATOM 637 C CA . LEU A 1 87 ? -7.252 3.802 -1.307 1.00 87.88 87 LEU A CA 1
ATOM 638 C C . LEU A 1 87 ? -8.244 2.769 -1.845 1.00 87.88 87 LEU A C 1
ATOM 640 O O . LEU A 1 87 ? -8.196 2.435 -3.031 1.00 87.88 87 LEU A O 1
ATOM 644 N N . TYR A 1 88 ? -9.167 2.312 -1.003 1.00 86.75 88 TYR A N 1
ATOM 645 C CA . TYR A 1 88 ? -10.275 1.461 -1.420 1.00 86.75 88 TYR A CA 1
ATOM 646 C C . TYR A 1 88 ? -11.466 2.321 -1.865 1.00 86.75 88 TYR A C 1
ATOM 648 O O . TYR A 1 88 ? -11.973 3.135 -1.102 1.00 86.75 88 TYR A O 1
ATOM 656 N N . LYS A 1 89 ? -11.934 2.157 -3.106 1.00 82.44 89 LYS A N 1
ATOM 657 C CA . LYS A 1 89 ? -13.005 2.981 -3.704 1.00 82.44 89 LYS A CA 1
ATOM 658 C C . LYS A 1 89 ? -14.384 2.318 -3.727 1.00 82.44 89 LYS A C 1
ATOM 660 O O . LYS A 1 89 ? -15.319 2.907 -4.260 1.00 82.44 89 LYS A O 1
ATOM 665 N N . GLY A 1 90 ? -14.509 1.107 -3.183 1.00 74.94 90 GLY A N 1
ATOM 666 C CA . GLY A 1 90 ? -15.717 0.285 -3.302 1.00 74.94 90 GLY A CA 1
ATOM 667 C C . GLY A 1 90 ? -15.617 -0.763 -4.410 1.00 74.94 90 GLY A C 1
ATOM 668 O O . GLY A 1 90 ? -14.691 -0.744 -5.213 1.00 74.94 90 GLY A O 1
ATOM 669 N N . GLU A 1 91 ? -16.537 -1.732 -4.407 1.00 77.06 91 GLU A N 1
ATOM 670 C CA . GLU A 1 91 ? -16.641 -2.807 -5.417 1.00 77.06 91 GLU A CA 1
ATOM 671 C C . GLU A 1 91 ? -15.325 -3.568 -5.708 1.00 77.06 91 GLU A C 1
ATOM 673 O O . GLU A 1 91 ? -15.151 -4.141 -6.777 1.00 77.06 91 GLU A O 1
ATOM 678 N N . ARG A 1 92 ? -14.419 -3.645 -4.719 1.00 68.19 92 ARG A N 1
ATOM 679 C CA . ARG A 1 92 ? -13.045 -4.201 -4.819 1.00 68.19 92 ARG A CA 1
ATOM 680 C C . ARG A 1 92 ? -12.079 -3.431 -5.732 1.00 68.19 92 ARG A C 1
ATOM 682 O O . ARG A 1 92 ? -11.067 -3.995 -6.137 1.00 68.19 92 ARG A O 1
ATOM 689 N N . CYS A 1 93 ? -12.355 -2.161 -6.002 1.00 73.81 93 CYS A N 1
ATOM 690 C CA . CYS A 1 93 ? -11.481 -1.266 -6.748 1.00 73.81 93 CYS A CA 1
ATOM 691 C C . CYS A 1 93 ? -10.519 -0.537 -5.803 1.00 73.81 93 CYS A C 1
ATOM 693 O O . CYS A 1 93 ? -10.948 0.146 -4.867 1.00 73.81 93 CYS A O 1
ATOM 695 N N . TYR A 1 94 ? -9.220 -0.663 -6.059 1.00 76.06 94 TYR A N 1
ATOM 696 C CA . TYR A 1 94 ? -8.167 0.003 -5.302 1.00 76.06 94 TYR A CA 1
ATOM 697 C C . TYR A 1 94 ? -7.376 0.963 -6.192 1.00 76.06 94 TYR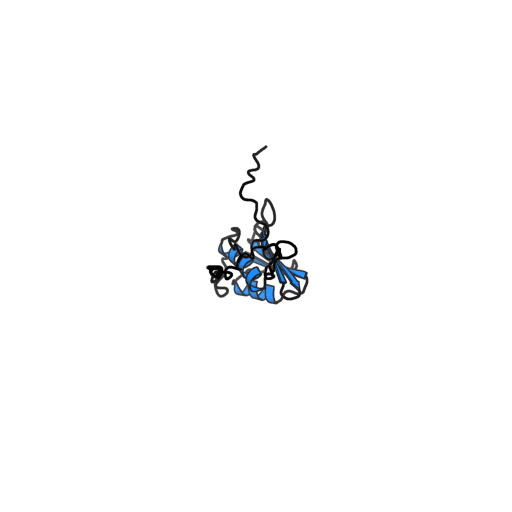 A C 1
ATOM 699 O O . TYR A 1 94 ? -7.159 0.723 -7.376 1.00 76.06 94 TYR A O 1
ATOM 707 N N . GLN A 1 95 ? -6.901 2.056 -5.605 1.00 80.75 95 GLN A N 1
ATOM 708 C CA . GLN A 1 95 ? -5.892 2.927 -6.203 1.00 80.75 95 GLN A CA 1
ATOM 709 C C . GLN A 1 95 ? -4.676 2.915 -5.292 1.00 80.75 95 GLN A C 1
ATOM 711 O O . GLN A 1 95 ? -4.813 3.262 -4.125 1.00 80.75 95 GLN A O 1
ATOM 716 N N . ALA A 1 96 ? -3.508 2.550 -5.814 1.00 80.38 96 ALA A N 1
ATOM 717 C CA . ALA A 1 96 ? -2.263 2.624 -5.059 1.00 80.38 96 ALA A CA 1
ATOM 718 C C . ALA A 1 96 ? -1.407 3.796 -5.544 1.00 80.38 96 ALA A C 1
ATOM 720 O O . ALA A 1 96 ? -1.374 4.108 -6.732 1.00 80.38 96 ALA A O 1
ATOM 721 N N . GLU A 1 97 ? -0.723 4.460 -4.627 1.00 81.88 97 GLU A N 1
ATOM 722 C CA . GLU A 1 97 ? 0.085 5.643 -4.889 1.00 81.88 97 GLU A CA 1
ATOM 723 C C . GLU A 1 97 ? 1.405 5.523 -4.143 1.00 81.88 97 GLU A C 1
ATOM 725 O O . GLU A 1 97 ? 1.425 5.185 -2.963 1.00 81.88 97 GLU A O 1
ATOM 730 N N . VAL A 1 98 ? 2.511 5.818 -4.816 1.00 79.81 98 VAL A N 1
ATOM 731 C CA . VAL A 1 98 ? 3.814 5.973 -4.162 1.00 79.81 98 VAL A CA 1
ATOM 732 C C . VAL A 1 98 ? 4.137 7.456 -4.129 1.00 79.81 98 VAL A C 1
ATOM 734 O O . VAL A 1 98 ? 4.191 8.096 -5.184 1.00 79.81 98 VAL A O 1
ATOM 737 N N . LEU A 1 99 ? 4.310 8.010 -2.929 1.00 74.75 99 LEU A N 1
ATOM 738 C CA . LEU A 1 99 ? 4.626 9.422 -2.757 1.00 74.75 99 LEU A CA 1
ATOM 739 C C . LEU A 1 99 ? 6.104 9.627 -3.106 1.00 7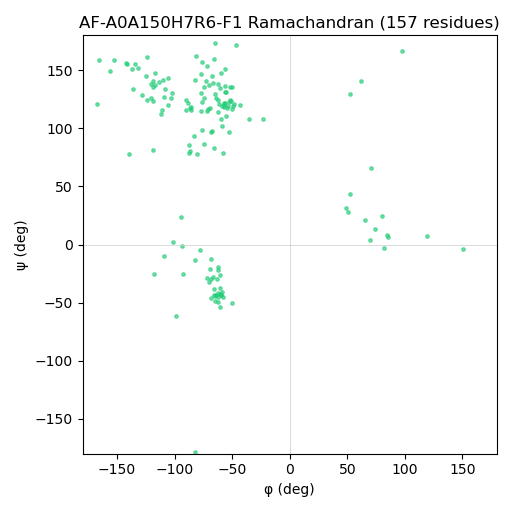4.75 99 LEU A C 1
ATOM 741 O O . LEU A 1 99 ? 6.981 8.970 -2.552 1.00 74.75 99 LEU A O 1
ATOM 745 N N . THR A 1 100 ? 6.379 10.509 -4.068 1.00 68.31 100 THR A N 1
ATOM 746 C CA . THR A 1 100 ? 7.745 10.895 -4.450 1.00 68.31 100 THR A CA 1
ATOM 747 C C . THR A 1 100 ? 7.908 12.406 -4.336 1.00 68.31 100 THR A C 1
ATOM 749 O O . THR A 1 100 ? 6.920 13.140 -4.355 1.00 68.31 100 THR A O 1
ATOM 752 N N . ASP A 1 101 ? 9.155 12.880 -4.279 1.00 66.38 101 ASP A N 1
ATOM 753 C CA . ASP A 1 101 ? 9.483 14.312 -4.186 1.00 66.38 101 ASP A CA 1
ATOM 754 C C . ASP A 1 101 ? 9.010 15.144 -5.390 1.00 66.38 101 ASP A C 1
ATOM 756 O O . ASP A 1 101 ? 8.946 16.370 -5.311 1.00 66.38 101 ASP A O 1
ATOM 760 N N . SER A 1 102 ? 8.733 14.496 -6.526 1.00 64.19 102 SER A N 1
ATOM 761 C CA . SER A 1 102 ? 8.347 15.174 -7.768 1.00 64.19 102 SER A CA 1
ATOM 762 C C . SER A 1 102 ? 6.836 15.149 -7.947 1.00 64.19 102 SER A C 1
ATOM 764 O O . SER A 1 102 ? 6.220 16.210 -7.961 1.00 64.19 102 SER A O 1
ATOM 766 N N . GLU A 1 103 ? 6.240 13.957 -8.042 1.00 66.81 103 GLU A N 1
ATOM 767 C CA . GLU A 1 103 ? 4.792 13.748 -8.173 1.00 66.81 103 GLU A CA 1
ATOM 768 C C . GLU A 1 103 ? 4.405 12.339 -7.674 1.00 66.81 103 GLU A C 1
ATOM 770 O O . GLU A 1 103 ? 5.208 11.405 -7.787 1.00 66.81 103 GLU A O 1
ATOM 775 N N . PRO A 1 104 ? 3.191 12.133 -7.130 1.00 72.19 104 PRO A N 1
ATOM 776 C CA . PRO A 1 104 ? 2.746 10.801 -6.738 1.00 72.19 104 PRO A CA 1
ATOM 777 C C . PRO A 1 104 ? 2.613 9.894 -7.966 1.00 72.19 104 PRO A C 1
ATOM 779 O O . PRO A 1 104 ? 1.960 10.239 -8.957 1.00 72.19 104 PRO A O 1
ATOM 782 N N . LEU A 1 105 ? 3.216 8.709 -7.894 1.00 78.25 105 LEU A N 1
ATOM 783 C CA . LEU A 1 105 ? 3.100 7.703 -8.943 1.00 78.25 105 LEU A CA 1
ATOM 784 C C . LEU A 1 105 ? 1.857 6.852 -8.691 1.00 78.25 105 LEU A C 1
ATOM 786 O O . LEU A 1 105 ? 1.785 6.181 -7.663 1.00 78.25 105 LEU A O 1
ATOM 790 N N . ILE A 1 106 ? 0.892 6.877 -9.618 1.00 79.88 106 ILE A N 1
ATOM 791 C CA . ILE A 1 106 ? -0.420 6.250 -9.429 1.00 79.88 106 ILE A CA 1
ATOM 792 C C . ILE A 1 106 ? -0.502 4.920 -10.181 1.00 79.88 106 ILE A C 1
ATOM 794 O O . ILE A 1 106 ? -0.250 4.829 -11.392 1.00 79.88 106 ILE A O 1
ATOM 798 N N . TYR A 1 107 ? -0.948 3.902 -9.458 1.00 77.81 107 TYR A N 1
ATOM 799 C CA . TYR A 1 107 ? -1.200 2.557 -9.937 1.00 77.81 107 TYR A CA 1
ATOM 800 C C . TYR A 1 107 ? -2.701 2.239 -9.872 1.00 77.81 107 TYR A C 1
ATOM 802 O O . TYR A 1 107 ? -3.385 2.603 -8.913 1.00 77.81 107 TYR A O 1
ATOM 810 N N . GLY A 1 108 ? -3.216 1.546 -10.891 1.00 64.94 108 GLY A N 1
ATOM 811 C CA . GLY A 1 108 ? -4.568 0.971 -10.864 1.00 64.94 108 GLY A CA 1
ATOM 812 C C . GLY A 1 108 ? -5.747 1.869 -11.275 1.00 64.94 108 GLY A C 1
ATOM 813 O O . GLY A 1 108 ? -6.893 1.439 -11.183 1.00 64.94 108 GLY A O 1
ATOM 814 N N . LEU A 1 109 ? -5.515 3.092 -11.769 1.00 60.12 109 LEU A N 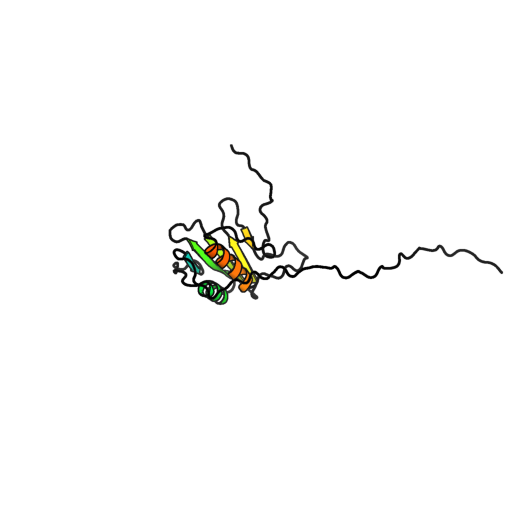1
ATOM 815 C CA . LEU A 1 109 ? -6.552 3.901 -12.431 1.00 60.12 109 LEU A CA 1
ATOM 816 C C . LEU A 1 109 ? -6.776 3.537 -13.915 1.00 60.12 109 LEU A C 1
ATOM 818 O O . LEU A 1 109 ? -5.822 3.369 -14.675 1.00 60.12 109 LEU A O 1
ATOM 822 N N . PRO A 1 110 ? -8.025 3.548 -14.412 1.00 49.59 110 PRO A N 1
ATOM 823 C CA . PRO A 1 110 ? -8.278 3.327 -15.826 1.00 49.59 110 PRO A CA 1
ATOM 824 C C . PRO A 1 110 ? -7.665 4.437 -16.695 1.00 49.59 110 PRO A C 1
ATOM 826 O O . PRO A 1 110 ? -7.937 5.632 -16.527 1.00 49.59 110 PRO A O 1
ATOM 829 N N . THR A 1 111 ? -6.852 4.042 -17.677 1.00 45.62 111 THR A N 1
ATOM 830 C CA . THR A 1 111 ? -6.187 4.961 -18.612 1.00 45.62 111 THR A CA 1
ATOM 831 C C . THR A 1 111 ? -7.188 5.503 -19.637 1.00 45.62 111 THR A C 1
ATOM 833 O O . THR A 1 111 ? -7.311 4.998 -20.745 1.00 45.62 111 THR A O 1
ATOM 836 N N . LYS A 1 112 ? -7.889 6.590 -19.282 1.00 39.66 112 LYS A N 1
ATOM 837 C CA . LYS A 1 112 ? -8.868 7.326 -20.116 1.00 39.66 112 LYS A CA 1
ATOM 838 C C . LYS A 1 112 ? -10.099 6.507 -20.558 1.00 39.66 112 LYS A C 1
ATOM 840 O O . LYS A 1 112 ? -10.035 5.356 -20.971 1.00 39.66 112 LYS A O 1
ATOM 845 N N . LYS A 1 113 ? -11.259 7.182 -20.539 1.00 39.44 113 LYS A N 1
ATOM 846 C CA . LYS A 1 113 ? -12.564 6.710 -21.045 1.00 39.44 113 LYS A CA 1
ATOM 847 C C . LYS A 1 113 ? -12.422 5.840 -22.306 1.00 39.44 113 LYS A C 1
ATOM 849 O O . LYS A 1 113 ? -12.183 6.374 -23.387 1.00 39.44 113 LYS A O 1
ATOM 854 N N . GLY A 1 114 ? -12.649 4.534 -22.175 1.00 36.59 114 GLY A N 1
ATOM 855 C CA . GLY A 1 114 ? -12.929 3.658 -23.317 1.00 36.59 114 GLY A CA 1
ATOM 856 C C . GLY A 1 114 ? -11.961 2.506 -23.581 1.00 36.59 114 GLY A C 1
ATOM 857 O O . GLY A 1 114 ? -12.132 1.835 -24.596 1.00 36.59 114 GLY A O 1
ATOM 858 N N . ARG A 1 115 ? -10.986 2.221 -22.714 1.00 38.59 115 ARG A N 1
ATOM 859 C CA . ARG A 1 115 ? -10.295 0.923 -22.741 1.00 38.59 115 ARG A CA 1
ATOM 860 C C . ARG A 1 115 ? -10.404 0.271 -21.378 1.00 38.59 115 ARG A C 1
ATOM 862 O O . ARG A 1 115 ? -10.044 0.891 -20.384 1.00 38.59 115 ARG A O 1
ATOM 869 N N . ASN A 1 116 ? -10.934 -0.949 -21.377 1.00 38.03 116 ASN A N 1
ATOM 870 C CA . ASN A 1 116 ? -11.064 -1.848 -20.235 1.00 38.03 116 ASN A CA 1
ATOM 871 C C . ASN A 1 116 ? -9.673 -2.111 -19.636 1.00 38.03 116 ASN A C 1
ATOM 873 O O . ASN A 1 116 ? -9.041 -3.112 -19.950 1.00 38.03 116 ASN A O 1
ATOM 877 N N . SER A 1 117 ? -9.158 -1.164 -18.860 1.00 43.97 117 SER A N 1
ATOM 878 C CA . SER A 1 117 ? -8.095 -1.450 -17.907 1.00 43.97 117 SER A CA 1
ATOM 879 C C . SER A 1 117 ? -8.832 -2.121 -16.766 1.00 43.97 117 SER A C 1
ATOM 881 O O . SER A 1 117 ? -9.755 -1.518 -16.219 1.00 43.97 117 SER A O 1
ATOM 883 N N . GLU A 1 118 ? -8.531 -3.394 -16.529 1.00 52.34 118 GLU A N 1
ATOM 884 C CA . GLU A 1 118 ? -9.039 -4.118 -15.369 1.00 52.34 118 GLU A CA 1
ATOM 885 C C . GLU A 1 118 ? -8.793 -3.235 -14.142 1.00 52.34 118 GLU A C 1
ATOM 887 O O . GLU A 1 118 ? -7.678 -2.758 -13.926 1.00 52.34 118 GLU A O 1
ATOM 892 N N . GLU A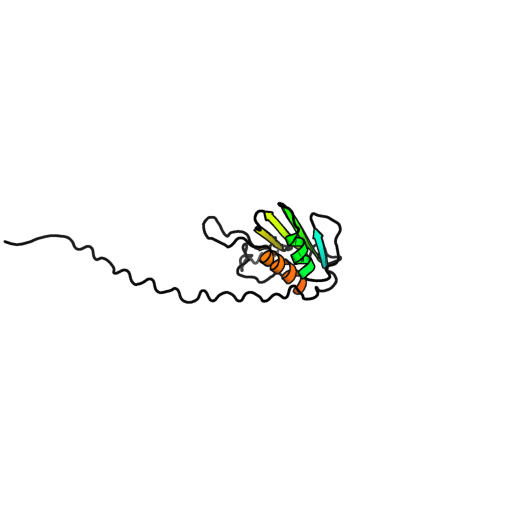 1 119 ? -9.868 -2.883 -13.438 1.00 59.19 119 GLU A N 1
ATOM 893 C CA . GLU A 1 119 ? -9.776 -2.099 -12.209 1.00 59.19 119 GLU A CA 1
ATOM 894 C C . GLU A 1 119 ? -8.843 -2.841 -11.250 1.00 59.19 119 GLU A C 1
ATOM 896 O O . GLU A 1 119 ? -8.993 -4.053 -11.080 1.00 59.19 119 GLU A O 1
ATOM 901 N N . ALA A 1 120 ? -7.864 -2.145 -10.664 1.00 66.38 120 ALA A N 1
ATOM 902 C CA . ALA A 1 120 ? -6.900 -2.805 -9.792 1.00 66.38 120 ALA A CA 1
ATOM 903 C C . ALA A 1 120 ? -7.615 -3.416 -8.586 1.00 66.38 120 ALA A C 1
ATOM 905 O O . ALA A 1 120 ? -8.336 -2.734 -7.848 1.00 66.38 120 ALA A O 1
ATOM 906 N N . GLY A 1 121 ? -7.412 -4.718 -8.409 1.00 80.00 121 GLY A N 1
ATOM 907 C CA . GLY A 1 121 ? -7.987 -5.475 -7.313 1.00 80.00 121 GLY A CA 1
ATOM 908 C C . GLY A 1 121 ? -7.174 -5.348 -6.026 1.00 80.00 121 GLY A C 1
ATOM 909 O O . GLY A 1 121 ? -6.132 -4.696 -5.957 1.00 80.00 121 GLY A O 1
ATOM 910 N N . LEU A 1 122 ? -7.637 -6.055 -4.995 1.00 85.94 122 LEU A N 1
ATOM 911 C CA . LEU A 1 122 ? -6.939 -6.195 -3.713 1.00 85.94 122 LEU A CA 1
ATOM 912 C C . LEU A 1 122 ? -5.468 -6.605 -3.893 1.00 85.94 122 LEU A C 1
ATOM 914 O O . LEU A 1 122 ? -4.575 -6.002 -3.300 1.00 85.94 122 LEU A O 1
ATOM 918 N N . ASP A 1 123 ? -5.229 -7.652 -4.686 1.00 86.81 123 ASP A N 1
ATOM 919 C CA . ASP A 1 123 ? -3.899 -8.248 -4.832 1.00 86.81 123 ASP A CA 1
ATOM 920 C C . ASP A 1 123 ? -2.949 -7.334 -5.629 1.00 86.81 123 ASP A C 1
ATOM 922 O O . ASP A 1 123 ? -1.756 -7.316 -5.340 1.00 86.81 123 ASP A O 1
ATOM 926 N N . ASP A 1 124 ? -3.470 -6.508 -6.543 1.00 85.69 124 ASP A N 1
ATOM 927 C CA . ASP A 1 124 ? -2.696 -5.502 -7.284 1.00 85.69 124 ASP A CA 1
ATOM 928 C C . ASP A 1 124 ? -2.215 -4.378 -6.360 1.00 85.69 124 ASP A C 1
ATOM 930 O O . ASP A 1 124 ? -1.039 -4.006 -6.367 1.00 85.69 124 ASP A O 1
ATOM 934 N N . ALA A 1 125 ? -3.107 -3.861 -5.510 1.00 87.44 125 ALA A N 1
ATOM 935 C CA . ALA A 1 125 ? -2.751 -2.851 -4.519 1.00 87.44 125 ALA A CA 1
ATOM 936 C C . ALA A 1 125 ? -1.759 -3.401 -3.485 1.00 87.44 125 ALA A C 1
ATOM 938 O O . ALA A 1 125 ? -0.762 -2.747 -3.170 1.00 87.44 125 ALA A O 1
ATOM 939 N N . ALA A 1 126 ? -1.989 -4.627 -3.007 1.00 91.12 126 ALA A N 1
ATOM 940 C CA . ALA A 1 126 ? -1.066 -5.307 -2.107 1.00 91.12 126 ALA A CA 1
ATOM 941 C C . ALA A 1 126 ? 0.308 -5.500 -2.767 1.00 91.12 126 ALA A C 1
ATOM 943 O O . ALA A 1 126 ? 1.331 -5.235 -2.140 1.00 91.12 126 ALA A O 1
ATOM 944 N N . LEU A 1 127 ? 0.347 -5.893 -4.044 1.00 90.25 127 LEU A N 1
ATOM 945 C CA . LEU A 1 127 ? 1.585 -6.061 -4.799 1.00 90.25 127 LEU A CA 1
ATOM 946 C C . LEU A 1 127 ? 2.390 -4.758 -4.875 1.00 90.25 127 LEU A C 1
ATOM 948 O O . LEU A 1 127 ? 3.603 -4.794 -4.667 1.00 90.25 127 LEU A O 1
ATOM 952 N N . VAL A 1 128 ? 1.743 -3.615 -5.130 1.00 88.88 128 VAL A N 1
ATOM 953 C CA . VAL A 1 128 ? 2.407 -2.299 -5.169 1.00 88.88 128 VAL A CA 1
ATOM 954 C C . VAL A 1 128 ? 3.039 -1.971 -3.815 1.00 88.88 128 VAL A C 1
ATOM 956 O O . VAL A 1 128 ? 4.246 -1.726 -3.752 1.00 88.88 128 VAL A O 1
ATOM 959 N N . LEU A 1 129 ? 2.261 -2.021 -2.727 1.00 92.19 129 LEU A N 1
ATOM 960 C CA . LEU A 1 129 ? 2.753 -1.667 -1.389 1.00 92.19 129 LEU A CA 1
ATOM 961 C C . LEU A 1 129 ? 3.845 -2.626 -0.905 1.00 92.19 129 LEU A C 1
ATOM 963 O O . LEU A 1 129 ? 4.877 -2.199 -0.389 1.00 92.19 129 LEU A O 1
ATOM 967 N N . CYS A 1 130 ? 3.656 -3.932 -1.093 1.00 92.62 130 CYS A N 1
ATOM 968 C CA . CYS A 1 130 ? 4.629 -4.923 -0.655 1.00 92.62 130 CYS A CA 1
ATOM 969 C C . CYS A 1 130 ? 5.913 -4.892 -1.499 1.00 92.62 130 CYS A C 1
ATOM 971 O O . CYS A 1 130 ? 6.992 -5.112 -0.953 1.00 92.62 130 CYS A O 1
ATOM 973 N N . THR A 1 131 ? 5.831 -4.568 -2.795 1.00 90.56 131 THR A N 1
ATOM 974 C CA . THR A 1 131 ? 7.018 -4.342 -3.639 1.00 90.56 131 THR A CA 1
ATOM 975 C C . THR A 1 131 ? 7.788 -3.107 -3.183 1.00 90.56 131 THR A C 1
ATOM 977 O O . THR A 1 131 ? 9.006 -3.180 -3.050 1.00 90.56 131 THR A O 1
ATOM 980 N N . PHE A 1 132 ? 7.088 -2.014 -2.866 1.00 91.00 132 PHE A N 1
ATOM 981 C CA . PHE A 1 132 ? 7.701 -0.798 -2.326 1.00 91.00 132 PHE A CA 1
ATOM 982 C C . PHE A 1 132 ? 8.465 -1.078 -1.023 1.00 91.00 132 PHE A C 1
ATOM 984 O O . PHE A 1 132 ? 9.620 -0.688 -0.891 1.00 91.00 132 PHE A O 1
ATOM 991 N N . ILE A 1 133 ? 7.867 -1.837 -0.098 1.00 92.69 133 ILE A N 1
ATOM 992 C CA . ILE A 1 133 ? 8.529 -2.268 1.143 1.00 92.69 133 ILE A CA 1
ATOM 993 C C . ILE A 1 133 ? 9.748 -3.161 0.849 1.00 92.69 133 ILE A C 1
ATOM 995 O O . ILE A 1 133 ? 10.825 -2.954 1.411 1.00 92.69 133 ILE A O 1
ATOM 999 N N . ARG A 1 134 ? 9.577 -4.184 -0.003 1.00 92.62 134 ARG A N 1
ATOM 1000 C CA . ARG A 1 134 ? 10.622 -5.169 -0.335 1.00 92.62 134 ARG A CA 1
ATOM 1001 C C . ARG A 1 134 ? 11.857 -4.501 -0.932 1.00 92.62 134 ARG A C 1
ATOM 1003 O O . ARG A 1 134 ? 12.972 -4.885 -0.590 1.00 92.62 134 ARG A O 1
ATOM 1010 N N . ASP A 1 135 ? 11.641 -3.518 -1.798 1.00 89.94 135 ASP A N 1
ATOM 1011 C CA . ASP A 1 135 ? 12.693 -2.832 -2.547 1.00 89.94 135 ASP A CA 1
ATOM 1012 C C . ASP A 1 135 ? 13.159 -1.540 -1.838 1.00 89.94 135 ASP A C 1
ATOM 1014 O O . ASP A 1 135 ? 13.701 -0.637 -2.469 1.00 89.94 135 ASP A O 1
ATOM 1018 N N . ASP A 1 136 ? 12.952 -1.464 -0.517 1.00 89.31 136 ASP A N 1
ATOM 1019 C CA . ASP A 1 136 ? 13.383 -0.387 0.387 1.00 89.31 136 ASP A CA 1
ATOM 1020 C C . ASP A 1 136 ? 12.962 1.027 -0.060 1.00 89.31 136 ASP A C 1
ATOM 1022 O O . ASP A 1 136 ? 13.734 1.981 -0.020 1.00 89.31 136 ASP A O 1
ATOM 1026 N N . GLY A 1 137 ? 11.715 1.157 -0.516 1.00 85.75 137 GLY A N 1
ATOM 1027 C CA . GLY A 1 137 ? 11.136 2.416 -0.977 1.00 85.75 137 GLY A CA 1
ATOM 1028 C C . GLY A 1 137 ? 11.442 2.763 -2.437 1.00 85.75 137 GLY A C 1
ATOM 1029 O O . GLY A 1 137 ? 11.115 3.858 -2.897 1.00 85.75 137 GLY A O 1
ATOM 1030 N N . ALA A 1 138 ? 12.048 1.850 -3.200 1.00 85.94 138 ALA A N 1
ATOM 1031 C CA . ALA A 1 138 ? 12.169 2.021 -4.642 1.00 85.94 138 ALA A CA 1
ATOM 1032 C C . ALA A 1 138 ? 10.795 1.943 -5.331 1.00 85.94 138 ALA A C 1
ATOM 1034 O O . ALA A 1 138 ? 9.920 1.166 -4.944 1.00 85.94 138 ALA A O 1
ATOM 1035 N N . LEU A 1 139 ? 10.616 2.729 -6.400 1.00 83.56 139 LEU A N 1
ATOM 1036 C CA . LEU A 1 139 ? 9.377 2.741 -7.181 1.00 83.56 139 LEU A CA 1
ATOM 1037 C C . LEU A 1 139 ? 9.098 1.360 -7.809 1.00 83.56 139 LEU A C 1
ATOM 1039 O O . LEU A 1 139 ? 9.902 0.909 -8.639 1.00 83.56 139 LEU A O 1
ATOM 1043 N N . PRO A 1 140 ? 7.952 0.720 -7.495 1.00 82.19 140 PRO A N 1
ATOM 1044 C CA . PRO A 1 140 ? 7.581 -0.573 -8.057 1.00 82.19 140 PRO A CA 1
ATOM 1045 C C . PRO A 1 140 ? 7.530 -0.566 -9.590 1.00 82.19 140 PRO A C 1
ATOM 1047 O O . PRO A 1 140 ? 6.761 0.157 -10.218 1.00 82.19 140 PRO A O 1
ATOM 1050 N N . GLN A 1 141 ? 8.323 -1.425 -10.228 1.00 79.75 141 GLN A N 1
ATOM 1051 C CA . GLN A 1 141 ? 8.305 -1.587 -11.684 1.00 79.75 141 GLN A CA 1
ATOM 1052 C C . GLN A 1 141 ? 7.252 -2.631 -12.079 1.00 79.75 141 GLN A C 1
ATOM 1054 O O . GLN A 1 141 ? 7.589 -3.787 -12.333 1.00 79.75 141 GLN A O 1
ATOM 1059 N N . ILE A 1 142 ? 5.972 -2.236 -12.105 1.00 74.31 142 ILE A N 1
ATOM 1060 C CA . ILE A 1 142 ? 4.838 -3.123 -12.433 1.00 74.31 142 ILE A CA 1
ATOM 1061 C C . ILE A 1 142 ? 4.112 -2.597 -13.686 1.00 74.31 142 ILE A C 1
ATOM 1063 O O . ILE A 1 142 ? 3.098 -1.907 -13.573 1.00 74.31 142 ILE A O 1
ATOM 1067 N N . PRO A 1 143 ? 4.615 -2.886 -14.905 1.00 66.69 143 PRO A N 1
ATOM 1068 C CA . PRO A 1 143 ? 4.230 -2.160 -16.121 1.00 66.69 143 PRO A CA 1
ATOM 1069 C C . PRO A 1 143 ? 2.742 -2.219 -16.481 1.00 66.69 143 PRO A C 1
ATOM 1071 O O . PRO A 1 143 ? 2.242 -1.315 -17.138 1.00 66.69 143 PRO A O 1
ATOM 1074 N N . HIS A 1 144 ? 2.034 -3.271 -16.067 1.00 69.25 144 HIS A N 1
ATOM 1075 C CA . HIS A 1 144 ? 0.605 -3.439 -16.339 1.00 69.25 144 HIS A CA 1
ATOM 1076 C C . HIS A 1 144 ? -0.296 -2.663 -15.363 1.00 69.25 144 HIS A C 1
ATOM 1078 O O . HIS A 1 144 ? -1.478 -2.502 -15.649 1.00 69.25 144 HIS A O 1
ATOM 1084 N N . LEU A 1 145 ? 0.253 -2.156 -14.251 1.00 65.88 145 LEU A N 1
ATOM 1085 C CA . LEU A 1 145 ? -0.479 -1.384 -13.242 1.00 65.88 145 LEU A CA 1
ATOM 1086 C C . LEU A 1 145 ? -0.113 0.103 -13.223 1.00 65.88 145 LEU A C 1
ATOM 1088 O O . LEU A 1 145 ? -0.796 0.865 -12.546 1.00 65.88 145 LEU A O 1
ATOM 1092 N N . VAL A 1 146 ? 0.935 0.535 -13.932 1.00 68.50 146 VAL A N 1
ATOM 1093 C CA . VAL A 1 146 ? 1.354 1.948 -13.985 1.00 68.50 146 VAL A CA 1
ATOM 1094 C C . VAL A 1 146 ? 0.395 2.742 -14.871 1.00 68.50 146 VAL A C 1
ATOM 1096 O O . VAL A 1 146 ? 0.176 2.399 -16.031 1.00 68.50 146 VAL A O 1
ATOM 1099 N N . THR A 1 147 ? -0.167 3.827 -14.334 1.00 61.78 147 THR A N 1
ATOM 1100 C CA . THR A 1 147 ? -1.221 4.602 -15.025 1.00 61.78 147 THR A CA 1
ATOM 1101 C C . THR A 1 147 ? -0.814 6.038 -15.321 1.00 61.78 147 THR A C 1
ATOM 1103 O O . THR A 1 147 ? -1.256 6.615 -16.317 1.00 61.78 147 THR A O 1
ATOM 1106 N N . SER A 1 148 ? 0.118 6.575 -14.539 1.00 55.47 148 SER A N 1
ATOM 1107 C CA . SER A 1 148 ? 0.932 7.734 -14.881 1.00 55.47 148 SER A CA 1
ATOM 1108 C C . SER A 1 148 ? 2.374 7.262 -15.057 1.00 55.47 148 SER A C 1
ATOM 1110 O O . SER A 1 148 ? 3.007 6.832 -14.109 1.00 55.47 148 SER A O 1
ATOM 1112 N N . HIS A 1 149 ? 2.926 7.301 -16.269 1.00 47.12 149 HIS A N 1
ATOM 1113 C CA . HIS A 1 149 ? 4.385 7.309 -16.379 1.00 47.12 149 HIS A CA 1
ATOM 1114 C C . HIS A 1 149 ? 4.859 8.715 -15.986 1.00 47.12 149 HIS A C 1
ATOM 1116 O O . HIS A 1 149 ? 4.287 9.675 -16.511 1.00 47.12 149 HIS A O 1
ATOM 1122 N N . PRO A 1 150 ? 5.916 8.890 -15.168 1.00 38.56 150 PRO A N 1
ATOM 1123 C CA . PRO A 1 150 ? 6.753 10.060 -15.372 1.00 38.56 150 PRO A CA 1
ATOM 1124 C C . PRO A 1 150 ? 7.260 9.942 -16.811 1.00 38.56 150 PRO A C 1
ATOM 1126 O O . PRO A 1 150 ? 7.839 8.916 -17.180 1.00 38.56 150 PRO A O 1
ATOM 1129 N N . GLU A 1 151 ? 6.946 10.917 -17.665 1.00 35.91 151 GLU A N 1
ATOM 1130 C CA . GLU A 1 151 ? 7.401 10.874 -19.052 1.00 35.91 151 GLU A CA 1
ATOM 1131 C C . GLU A 1 151 ? 8.926 10.672 -19.059 1.00 35.91 151 GLU A C 1
ATOM 1133 O O . GLU A 1 151 ? 9.650 11.465 -18.443 1.00 35.91 151 GLU A O 1
ATOM 1138 N N . PRO A 1 152 ? 9.452 9.618 -19.710 1.00 33.31 152 PRO A N 1
ATOM 1139 C CA . PRO A 1 152 ? 10.888 9.434 -19.802 1.00 33.31 152 PRO A CA 1
ATOM 1140 C C . PRO A 1 152 ? 11.441 10.550 -20.692 1.00 33.31 152 PRO A C 1
ATOM 1142 O O . PRO A 1 152 ? 11.392 10.457 -21.917 1.00 33.31 152 PRO A O 1
ATOM 1145 N N . GLY A 1 153 ? 11.940 11.630 -20.085 1.00 38.22 153 GLY A N 1
ATOM 1146 C CA . GLY A 1 153 ? 12.633 12.680 -20.830 1.00 38.22 153 GLY A CA 1
ATOM 1147 C C . GLY A 1 153 ? 12.564 14.106 -20.300 1.00 38.22 153 GLY A C 1
ATOM 1148 O O . GLY A 1 153 ? 13.248 14.953 -20.875 1.00 38.22 153 GLY A O 1
ATOM 1149 N N . VAL A 1 154 ? 11.824 14.421 -19.232 1.00 35.25 154 VAL A N 1
ATOM 1150 C CA . VAL A 1 154 ? 11.828 15.807 -18.731 1.00 35.25 154 VAL A CA 1
ATOM 1151 C C . VAL A 1 154 ? 12.979 16.028 -17.753 1.00 35.25 154 VAL A C 1
ATOM 1153 O O . VAL A 1 154 ? 12.838 16.009 -16.535 1.00 35.25 154 VAL A O 1
ATOM 1156 N N . SER A 1 155 ? 14.162 16.242 -18.327 1.00 36.12 155 SER A N 1
ATOM 1157 C CA . SER A 1 155 ? 15.287 16.850 -17.628 1.00 36.12 155 SER A CA 1
ATOM 1158 C C . SER A 1 155 ? 14.917 18.309 -17.350 1.00 36.12 155 SER A C 1
ATOM 1160 O O . SER A 1 155 ? 15.051 19.160 -18.230 1.00 36.12 155 SER A O 1
ATOM 1162 N N . PHE A 1 156 ? 14.446 18.625 -16.145 1.00 42.03 156 PHE A N 1
ATOM 1163 C CA . PHE A 1 156 ? 14.405 20.021 -15.722 1.00 42.03 156 PHE A CA 1
ATOM 1164 C C . PHE A 1 156 ? 15.821 20.434 -15.341 1.00 42.03 156 PHE A C 1
ATOM 1166 O O . PHE A 1 156 ? 16.341 20.098 -14.279 1.00 42.03 156 PHE A O 1
ATOM 1173 N N . GLY A 1 157 ? 16.472 21.099 -16.296 1.00 33.94 157 GLY A N 1
ATOM 1174 C CA . GLY A 1 157 ? 17.713 21.815 -16.068 1.00 33.94 157 GLY A CA 1
ATOM 1175 C C . GLY A 1 157 ? 17.570 22.730 -14.858 1.00 33.94 157 GLY A C 1
ATOM 1176 O O . GLY A 1 157 ? 16.552 23.402 -14.692 1.00 33.94 157 GLY A O 1
ATOM 1177 N N . GLY A 1 158 ? 18.599 22.699 -14.017 1.00 35.00 158 GLY A N 1
ATOM 1178 C CA . GLY A 1 158 ? 18.690 23.522 -12.829 1.00 35.00 158 GLY A CA 1
ATOM 1179 C C . GLY A 1 158 ? 18.571 25.011 -13.134 1.00 35.00 158 GLY A C 1
ATOM 1180 O O . GLY A 1 158 ? 18.983 25.493 -14.194 1.00 35.00 158 GLY A O 1
ATOM 1181 N N . LEU A 1 159 ? 18.045 25.712 -12.140 1.00 35.50 159 LEU A N 1
ATOM 1182 C CA . LEU A 1 159 ? 18.285 27.123 -11.893 1.00 35.50 159 LEU A CA 1
ATOM 1183 C C . LEU A 1 159 ? 18.731 27.268 -10.441 1.00 35.50 159 LEU A C 1
ATOM 1185 O O . LEU A 1 159 ? 18.083 26.640 -9.575 1.00 35.50 159 LEU A O 1
#

Secondary structure (DSSP, 8-state):
-----------------------PPPPP----TTSBPPSSEEEEETTPPPEE--BHHHHHHHHHTPPTT-EEEEEETTEEEEEEEEEE-STT-EEEEE--SS-PEEES--SSTTS--PPP-HHHHHHHHHHHHHTTTPPP--TTTB-SPPPTT------

Solvent-accessible surface area (backbone atoms only — not comparable to full-atom values): 9770 Å² total; per-residue (Å²): 136,82,89,88,87,82,85,81,76,84,75,77,77,79,68,78,81,68,76,78,78,75,82,67,75,73,74,74,77,88,71,69,43,87,43,72,43,63,82,63,32,26,40,26,50,77,83,47,79,71,37,78,43,69,30,36,45,56,56,40,52,51,63,73,66,54,52,73,72,30,38,40,33,43,28,34,65,97,38,72,76,51,28,31,36,35,38,31,71,41,97,65,31,28,39,26,35,39,53,50,97,85,58,68,42,40,27,26,57,65,70,59,99,89,53,92,49,76,65,18,33,67,67,54,35,33,49,48,52,46,42,19,58,72,55,74,66,43,84,64,91,49,82,92,40,57,51,52,74,79,68,93,74,80,76,78,76,86,130

pLDDT: mean 71.12, std 21.9, range [33.31, 96.0]

Sequence (159 aa):
MFSFFKKKHSEPAAAPLGDSPDASPVPAVDFNFAAQAPDGWELLIDGENPTAIGSFDQVRSALAGLEEWAFAAVQKSGDPALSAQALYKGERCYQAEVLTDSEPLIYGLPTKKGRNSEEAGLDDAALVLCTFIRDDGALPQIPHLVTSHPEPGVSFGGL

Organism: NCBI:txid479117

Foldseek 3Di:
DDDDDDDDDDDDPPDPPPDPPDPPPPPPPPDDQADFFDWQKWKDKQNDDTDTGGTLVVVLVSLVPDDAQIKMKMAGHPGRQLIKMWTHHDPQAIWIWGRDPPHIFIWQDDQDPDDCLPRQGSVNNSCQRRQCRRVVSDGDPDPSGGRDDPPPPPPPDDD

Nearest PDB structures (foldseek):
  3ooj-assembly1_G  TM=5.229E-01  e=5.093E+00  Escherichia coli
  6j9f-assembly1_C  TM=3.703E-01  e=5.764E+00  Xanthomonas oryzae pv. oryzae MAFF 311018

Radius of gyration: 23.62 Å; Cα contacts (8 Å, |Δi|>4): 238; chains: 1; bounding box: 48×42×92 Å

Mean predicted aligned error: 14.2 Å